Protein AF-X1TMR9-F1 (afdb_monomer)

Secondary structure (DSSP, 8-state):
-GGG-EEEEPTT--EEEEE-SSSSSEEEEEEEESSGGG-EEEEEEPPHHHHHHHHTPPPTTSPPEEHHHHHHHHT--GGGHHHHHHHHHHHHHTTSEEEE-

Solvent-accessible surface area (backbone atoms only — not comparable to full-atom values): 5582 Å² total; per-residue (Å²): 108,85,51,64,33,25,32,24,38,33,73,89,37,57,62,46,77,37,72,42,96,87,53,94,26,27,43,29,39,35,37,63,42,78,60,83,93,68,52,40,81,45,77,44,79,42,52,70,65,47,7,32,38,57,64,60,54,31,52,61,87,50,70,66,42,29,49,49,58,38,27,62,76,55,71,44,59,73,90,4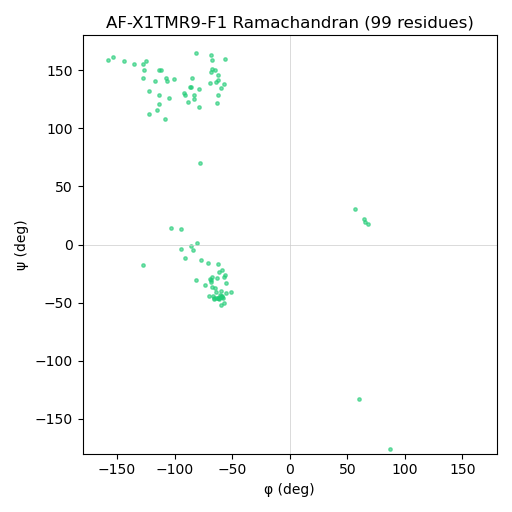9,46,66,65,45,52,51,52,50,52,52,33,41,74,65,47,36,31,45,79,42,128

Organism: NCBI:txid412755

Sequence (101 aa):
GKLSKKIRENKDSGARFTTARYDPYFSNVVIWIGGGRDRKERKINLTIPQGKFLFQLPFPTAEFLTIAEIMQKTGVDKIHSPEILDIVGLLEEYGVIKVKC

Foldseek 3Di:
DLQQKWKAFAPPLQKDFDADPPDQFTQWIWGWD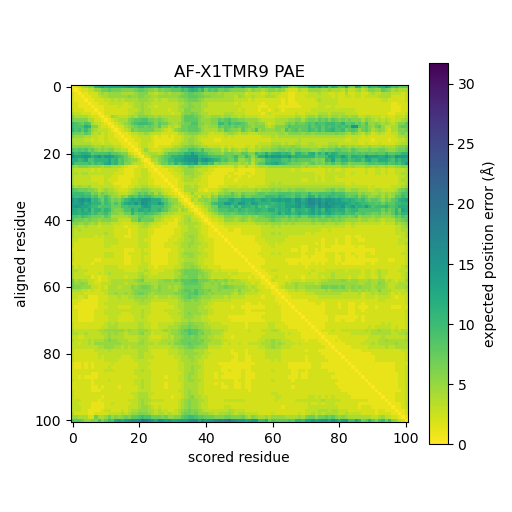DDDPPIDIDIDGDDRLLRLLVSQGHYNPDGTDGNNVSCVVSVNDCVCVVVNSVVVVVCVVSRRMDIDD

Radius of gyration: 13.26 Å; Cα contacts (8 Å, |Δi|>4): 168; chains: 1; bounding box: 35×41×23 Å

Nearest PDB structures (foldseek):
  6k0r-assembly1_D  TM=7.817E-01  e=3.536E+00  Homo sapiens
  1t6a-assembly1_A  TM=5.003E-01  e=1.398E+00  Geobacillus stearothermophilus
  2yu3-assembly1_A  TM=4.886E-01  e=1.488E+00  Homo sapiens
  2it1-assembly1_B  TM=3.415E-01  e=1.791E+00  Pyrococcus horikoshii

Structure (mmCIF, N/CA/C/O backbone):
data_AF-X1TMR9-F1
#
_entry.id   AF-X1TMR9-F1
#
loop_
_atom_site.group_PDB
_atom_site.id
_atom_site.type_symbol
_atom_site.label_atom_id
_atom_site.label_alt_id
_atom_site.label_comp_id
_atom_site.label_asym_id
_atom_site.label_entity_id
_atom_site.label_seq_id
_atom_site.pdbx_PDB_ins_code
_atom_site.Cartn_x
_atom_site.Cartn_y
_atom_site.Cartn_z
_atom_site.occupancy
_atom_site.B_iso_or_equiv
_atom_site.auth_seq_id
_atom_site.auth_comp_id
_atom_site.auth_asym_id
_atom_site.auth_atom_id
_atom_site.pdbx_PDB_model_num
ATOM 1 N N . GLY A 1 1 ? -15.596 10.476 -2.608 1.00 79.94 1 GLY A N 1
ATOM 2 C CA . GLY A 1 1 ? -14.563 10.534 -3.675 1.00 79.94 1 GLY A CA 1
ATOM 3 C C . GLY A 1 1 ? -13.575 9.394 -3.484 1.00 79.94 1 GLY A C 1
ATOM 4 O O . GLY A 1 1 ? -13.590 8.805 -2.418 1.00 79.94 1 GLY A O 1
ATOM 5 N N . LYS A 1 2 ? -12.700 9.051 -4.443 1.00 89.19 2 LYS A N 1
ATOM 6 C CA . LYS A 1 2 ? -11.786 7.891 -4.271 1.00 89.19 2 LYS A CA 1
ATOM 7 C C . LYS A 1 2 ? -10.919 7.974 -2.997 1.00 89.19 2 LYS A C 1
ATOM 9 O O . LYS A 1 2 ? -10.687 6.954 -2.366 1.00 89.19 2 LYS A O 1
ATOM 14 N N . LEU A 1 3 ? -10.536 9.183 -2.573 1.00 93.75 3 LEU A N 1
ATOM 15 C CA . LEU A 1 3 ? -9.742 9.424 -1.359 1.00 93.75 3 LEU A CA 1
ATOM 16 C C . LEU A 1 3 ? -10.490 9.194 -0.031 1.00 93.75 3 LEU A C 1
ATOM 18 O O . LEU A 1 3 ? -9.846 9.079 1.007 1.00 93.75 3 LEU A O 1
ATOM 22 N N . SER A 1 4 ? -11.828 9.123 -0.042 1.00 94.75 4 SER A N 1
ATOM 23 C CA . SER A 1 4 ? -12.618 8.825 1.163 1.00 94.75 4 SER A CA 1
ATOM 24 C C . SER A 1 4 ? -12.748 7.325 1.435 1.00 94.75 4 SER A C 1
ATOM 26 O O . SER A 1 4 ? -13.309 6.947 2.457 1.00 94.75 4 SER A O 1
ATOM 28 N N . LYS A 1 5 ? -12.237 6.470 0.536 1.00 95.25 5 LYS A N 1
ATOM 29 C CA . LYS A 1 5 ? -12.160 5.024 0.755 1.00 95.25 5 LYS A CA 1
ATOM 30 C C . LYS A 1 5 ? -11.307 4.737 1.985 1.00 95.25 5 LYS A C 1
ATOM 32 O O . LYS A 1 5 ? -10.221 5.303 2.123 1.00 95.25 5 LYS A O 1
ATOM 37 N N . LYS A 1 6 ? -11.789 3.842 2.842 1.00 96.50 6 LYS A N 1
ATOM 38 C CA . LYS A 1 6 ? -11.089 3.394 4.044 1.00 96.50 6 LYS A CA 1
ATOM 39 C C . LYS A 1 6 ? -10.270 2.153 3.729 1.00 96.50 6 LYS A C 1
ATOM 41 O O . LYS A 1 6 ? -10.806 1.203 3.165 1.00 96.50 6 LYS A O 1
ATOM 46 N N . ILE A 1 7 ? -8.996 2.143 4.101 1.00 96.69 7 ILE A N 1
ATOM 47 C CA . ILE A 1 7 ? -8.066 1.052 3.813 1.00 96.69 7 ILE A CA 1
ATOM 48 C C . ILE A 1 7 ? -7.361 0.556 5.076 1.00 96.69 7 ILE A C 1
ATOM 50 O O . ILE A 1 7 ? -7.223 1.287 6.057 1.00 96.69 7 ILE A O 1
ATOM 54 N N . ARG A 1 8 ? -6.921 -0.702 5.041 1.00 95.50 8 ARG A N 1
ATOM 55 C CA . ARG A 1 8 ? -5.974 -1.285 6.002 1.00 95.50 8 ARG A CA 1
ATOM 56 C C . ARG A 1 8 ? -5.199 -2.423 5.359 1.00 95.50 8 ARG A C 1
ATOM 58 O O . ARG A 1 8 ? -5.673 -3.011 4.385 1.00 95.50 8 ARG A O 1
ATOM 65 N N . GLU A 1 9 ? -4.073 -2.790 5.948 1.00 94.38 9 GLU A N 1
ATOM 66 C CA . GLU A 1 9 ? -3.341 -3.988 5.555 1.00 94.38 9 GLU A CA 1
ATOM 67 C C . GLU A 1 9 ? -4.174 -5.260 5.787 1.00 94.38 9 GLU A C 1
ATOM 69 O O . GLU A 1 9 ? -4.920 -5.391 6.764 1.00 94.38 9 GLU A O 1
ATOM 74 N N . ASN A 1 10 ? -4.076 -6.213 4.866 1.00 93.19 10 ASN A N 1
ATOM 75 C CA . ASN A 1 10 ? -4.677 -7.521 5.031 1.00 93.19 10 ASN A CA 1
ATOM 76 C C . ASN A 1 10 ? -3.723 -8.456 5.783 1.00 93.19 10 ASN A C 1
ATOM 78 O O . ASN A 1 10 ? -2.536 -8.540 5.472 1.00 93.19 10 ASN A O 1
ATOM 82 N N . LYS A 1 11 ? -4.260 -9.196 6.757 1.00 87.31 11 LYS A N 1
ATOM 83 C CA . LYS A 1 11 ? -3.484 -10.191 7.498 1.00 87.31 11 LYS A CA 1
ATOM 84 C C . LYS A 1 11 ? -3.031 -11.297 6.544 1.00 87.31 11 LYS A C 1
ATOM 86 O O . LYS A 1 11 ? -3.817 -11.726 5.702 1.00 87.31 11 LYS A O 1
ATOM 91 N N . ASP A 1 12 ? -1.793 -11.755 6.713 1.00 83.06 12 ASP A N 1
ATOM 92 C CA . ASP A 1 12 ? -1.225 -12.893 5.984 1.00 83.06 12 ASP A CA 1
ATOM 93 C C . ASP A 1 12 ? -1.266 -12.719 4.452 1.00 83.06 12 ASP A C 1
ATOM 95 O O . ASP A 1 12 ? -1.342 -13.689 3.703 1.00 83.06 12 ASP A O 1
ATOM 99 N N . SER A 1 13 ? -1.179 -11.470 3.974 1.00 83.50 13 SER A N 1
ATOM 100 C CA . SER A 1 13 ? -1.224 -11.131 2.543 1.00 83.50 13 SER A CA 1
ATOM 101 C C . SER A 1 13 ? -0.085 -11.728 1.716 1.00 83.50 13 SER A C 1
ATOM 103 O O . SER A 1 13 ? -0.142 -11.745 0.489 1.00 83.50 13 SER A O 1
ATOM 105 N N . GLY A 1 14 ? 0.988 -12.175 2.371 1.00 82.44 14 GLY A N 1
ATOM 106 C CA . GLY A 1 14 ? 2.204 -12.582 1.682 1.00 82.44 14 GLY A CA 1
ATOM 107 C C . GLY A 1 14 ? 2.898 -11.418 0.972 1.00 82.44 14 GLY A C 1
ATOM 108 O O . GLY A 1 14 ? 3.702 -11.666 0.081 1.00 82.44 14 GLY A O 1
ATOM 109 N N . ALA A 1 15 ? 2.615 -10.164 1.333 1.00 91.56 15 ALA A N 1
ATOM 110 C CA . ALA A 1 15 ? 3.430 -9.031 0.917 1.00 91.56 15 ALA A CA 1
ATOM 111 C C . ALA A 1 15 ? 4.623 -8.848 1.864 1.00 91.56 15 ALA A C 1
ATOM 113 O O . ALA A 1 15 ? 4.516 -9.037 3.075 1.00 91.56 15 ALA A O 1
ATOM 114 N N . ARG A 1 16 ? 5.769 -8.451 1.312 1.00 93.62 16 ARG A N 1
ATOM 115 C CA . ARG A 1 16 ? 6.961 -8.061 2.067 1.00 93.62 16 ARG A CA 1
ATOM 116 C C . ARG A 1 16 ? 7.352 -6.640 1.695 1.00 93.62 16 ARG A 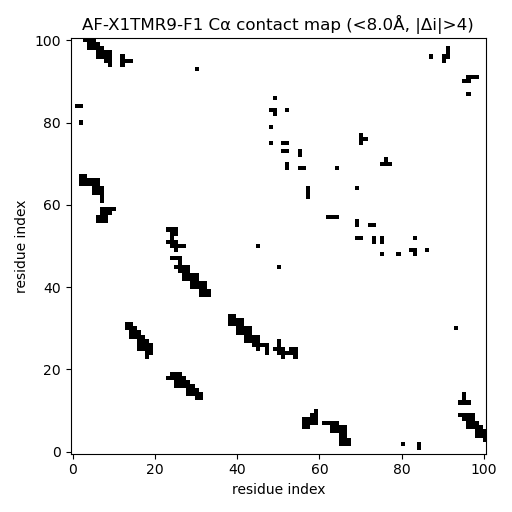C 1
ATOM 118 O O . ARG A 1 16 ? 7.820 -6.393 0.584 1.00 93.62 16 ARG A O 1
ATOM 125 N N . PHE A 1 17 ? 7.206 -5.725 2.642 1.00 93.44 17 PHE A N 1
ATOM 126 C CA . PHE A 1 17 ? 7.665 -4.349 2.504 1.00 93.44 17 PHE A CA 1
ATOM 127 C C . PHE A 1 17 ? 9.137 -4.236 2.907 1.00 93.44 17 PHE A C 1
ATOM 129 O O . PHE A 1 17 ? 9.563 -4.803 3.914 1.00 93.44 17 PHE A O 1
ATOM 136 N N . THR A 1 18 ? 9.925 -3.510 2.114 1.00 94.75 18 THR A N 1
ATOM 137 C CA . THR A 1 18 ? 11.346 -3.264 2.394 1.00 94.75 18 THR A CA 1
ATOM 138 C C . THR A 1 18 ? 11.563 -1.786 2.678 1.00 94.75 18 THR A C 1
ATOM 140 O O . THR A 1 18 ? 11.303 -0.943 1.817 1.00 94.75 18 THR A O 1
ATOM 143 N N . THR A 1 19 ? 12.073 -1.462 3.863 1.00 92.19 19 THR A N 1
ATOM 144 C CA . THR A 1 19 ? 12.424 -0.091 4.255 1.00 92.19 19 THR A CA 1
ATOM 145 C C . THR A 1 19 ? 13.626 0.435 3.470 1.00 92.19 19 THR A C 1
ATOM 147 O O . THR A 1 19 ? 14.504 -0.322 3.048 1.00 92.19 19 THR A O 1
ATOM 150 N N . ALA A 1 20 ? 13.653 1.743 3.219 1.00 89.44 20 ALA A N 1
ATOM 151 C CA . ALA A 1 20 ? 14.838 2.419 2.708 1.00 89.44 20 ALA A CA 1
ATOM 152 C C . ALA A 1 20 ? 15.958 2.431 3.767 1.00 89.44 20 ALA A C 1
ATOM 154 O O . ALA A 1 20 ? 15.707 2.266 4.959 1.00 89.44 20 ALA A O 1
ATOM 155 N N . ARG A 1 21 ? 17.214 2.608 3.332 1.00 81.88 21 ARG A N 1
ATOM 156 C CA . ARG A 1 21 ? 18.388 2.511 4.222 1.00 81.88 21 ARG A CA 1
ATOM 157 C C . ARG A 1 21 ? 18.487 3.632 5.261 1.00 81.88 21 ARG A C 1
ATOM 159 O O . ARG A 1 21 ? 19.055 3.390 6.319 1.00 81.88 21 ARG A O 1
ATOM 166 N N . TYR A 1 22 ? 17.990 4.828 4.948 1.00 76.88 22 TYR A N 1
ATOM 167 C CA . TYR A 1 22 ? 18.254 6.035 5.745 1.00 76.88 22 TYR A CA 1
ATOM 168 C C . TYR A 1 22 ? 16.997 6.800 6.172 1.00 76.88 22 TYR A C 1
ATOM 170 O O . TYR A 1 22 ? 17.063 7.563 7.128 1.00 76.88 22 TYR A O 1
ATOM 178 N N . ASP A 1 23 ? 15.855 6.562 5.526 1.00 78.19 23 ASP A N 1
ATOM 179 C CA . ASP A 1 23 ? 14.615 7.303 5.764 1.00 78.19 23 ASP A CA 1
ATOM 180 C C . ASP A 1 23 ? 13.443 6.352 6.063 1.00 78.19 23 ASP A C 1
ATOM 182 O O . ASP A 1 23 ? 13.402 5.239 5.523 1.00 78.19 23 ASP A O 1
ATOM 186 N N . PRO A 1 24 ? 12.447 6.780 6.865 1.00 85.38 24 PRO A N 1
ATOM 187 C CA . PRO A 1 24 ? 11.291 5.967 7.235 1.00 85.38 24 PRO A CA 1
ATOM 188 C C . PRO A 1 24 ? 10.253 5.915 6.100 1.00 85.38 24 PRO A C 1
ATOM 190 O O . PRO A 1 24 ? 9.174 6.499 6.180 1.00 85.38 24 PRO A O 1
ATOM 193 N N . TYR A 1 25 ? 10.595 5.229 5.009 1.00 93.25 25 TYR A N 1
ATOM 194 C CA . TYR A 1 25 ? 9.666 4.888 3.933 1.00 93.25 25 TYR A CA 1
ATOM 195 C C . TYR A 1 25 ? 9.976 3.510 3.343 1.00 93.25 25 TYR A C 1
ATOM 197 O O . TYR A 1 25 ? 11.098 3.003 3.444 1.00 93.25 25 TYR A O 1
ATOM 205 N N . PHE A 1 26 ? 8.986 2.889 2.700 1.00 95.44 26 PHE A N 1
ATOM 206 C CA . PHE A 1 26 ? 9.206 1.650 1.955 1.00 95.44 26 PHE A CA 1
ATOM 207 C C . PHE A 1 26 ? 9.744 1.925 0.550 1.00 95.44 26 PHE A C 1
ATOM 209 O O . PHE A 1 26 ? 9.130 2.644 -0.228 1.00 95.44 26 PHE A O 1
ATOM 216 N N . SER A 1 27 ? 10.880 1.322 0.207 1.00 95.81 27 SER A N 1
ATOM 217 C CA . SER A 1 27 ? 11.501 1.446 -1.122 1.00 95.81 27 SER A CA 1
ATOM 218 C C . SER A 1 27 ? 10.873 0.514 -2.158 1.00 95.81 27 SER A C 1
ATOM 220 O O . SER A 1 27 ? 10.870 0.797 -3.353 1.00 95.81 27 SER A O 1
ATOM 222 N N . ASN A 1 28 ? 10.371 -0.636 -1.712 1.00 96.19 28 ASN A N 1
ATOM 223 C CA . ASN A 1 28 ? 9.710 -1.611 -2.563 1.00 96.19 28 ASN A CA 1
ATOM 224 C C . ASN A 1 28 ? 8.793 -2.517 -1.740 1.00 96.19 28 ASN A C 1
ATOM 226 O O . ASN A 1 28 ? 8.986 -2.692 -0.532 1.00 96.19 28 ASN A O 1
ATOM 230 N N . VAL A 1 29 ? 7.833 -3.123 -2.428 1.00 95.88 29 VAL A N 1
ATOM 231 C CA . VAL A 1 29 ? 7.008 -4.216 -1.919 1.00 95.88 29 VAL A CA 1
ATOM 232 C C . VAL A 1 29 ? 7.171 -5.423 -2.838 1.00 95.88 29 VAL A C 1
ATOM 234 O O . VAL A 1 29 ? 7.119 -5.303 -4.062 1.00 95.88 29 VAL A O 1
ATOM 237 N N . VAL A 1 30 ? 7.407 -6.589 -2.247 1.00 95.75 30 VAL A N 1
ATOM 238 C CA . VAL A 1 30 ? 7.422 -7.873 -2.950 1.00 95.75 30 VAL A CA 1
ATOM 239 C C . VAL A 1 30 ? 6.135 -8.604 -2.618 1.00 95.75 30 VAL A C 1
ATOM 241 O O . VAL A 1 30 ? 5.815 -8.794 -1.449 1.00 95.75 30 VAL A O 1
ATOM 244 N N . ILE A 1 31 ? 5.402 -9.012 -3.646 1.00 92.62 31 ILE A N 1
ATOM 245 C CA . ILE A 1 31 ? 4.173 -9.790 -3.526 1.00 92.62 31 ILE A CA 1
ATOM 246 C C . ILE A 1 31 ? 4.445 -11.155 -4.131 1.00 92.62 31 ILE A C 1
ATOM 248 O O . ILE A 1 31 ? 4.924 -11.263 -5.261 1.00 92.62 31 ILE A O 1
ATOM 252 N N . TRP A 1 32 ? 4.137 -12.205 -3.386 1.00 88.31 32 TRP A N 1
ATOM 253 C CA . TRP A 1 32 ? 4.257 -13.554 -3.904 1.00 88.31 32 TRP A CA 1
ATOM 254 C C . TRP A 1 32 ? 2.972 -13.987 -4.609 1.00 88.31 32 TRP A C 1
ATOM 256 O O . TRP A 1 32 ? 1.911 -14.039 -3.989 1.00 88.31 32 TRP A O 1
ATOM 266 N N . ILE A 1 33 ? 3.086 -14.367 -5.878 1.00 84.50 33 ILE A N 1
ATOM 267 C CA . ILE A 1 33 ? 1.971 -14.826 -6.714 1.00 84.50 33 ILE A CA 1
ATOM 268 C C . ILE A 1 33 ? 2.137 -16.307 -7.076 1.00 84.50 33 ILE A C 1
ATOM 270 O O . ILE A 1 33 ? 3.257 -16.799 -7.195 1.00 84.50 33 ILE A O 1
ATOM 274 N N . GLY A 1 34 ? 1.026 -17.022 -7.265 1.00 82.19 34 GLY A N 1
ATOM 275 C CA . GLY A 1 34 ? 1.024 -18.465 -7.543 1.00 82.19 34 GLY A CA 1
ATOM 276 C C . GLY A 1 34 ? 1.033 -19.339 -6.281 1.00 82.19 34 GLY A C 1
ATOM 277 O O . GLY A 1 34 ? 0.950 -18.838 -5.159 1.00 82.19 34 GLY A O 1
ATOM 278 N N . GLY A 1 35 ? 1.110 -20.660 -6.463 1.00 79.44 35 GLY A N 1
ATOM 279 C CA . GLY A 1 35 ? 1.030 -21.647 -5.381 1.00 79.44 35 GLY A CA 1
ATOM 280 C C . GLY A 1 35 ? 2.090 -22.741 -5.496 1.00 79.44 35 GLY A C 1
ATOM 281 O O . GLY A 1 35 ? 2.590 -23.033 -6.580 1.00 79.44 35 GLY A O 1
ATOM 282 N N . GLY A 1 36 ? 2.438 -23.358 -4.364 1.00 79.25 36 GLY A N 1
ATOM 283 C CA . GLY A 1 36 ? 3.399 -24.461 -4.325 1.00 79.25 36 GLY A CA 1
ATOM 284 C C . GLY A 1 36 ? 4.787 -24.065 -4.841 1.00 79.25 36 GLY A C 1
ATOM 285 O O . GLY A 1 36 ? 5.336 -23.038 -4.446 1.00 79.25 36 GLY A O 1
ATOM 286 N N . ARG A 1 37 ? 5.364 -24.902 -5.708 1.00 80.06 37 ARG A N 1
ATOM 287 C CA . ARG A 1 37 ? 6.717 -24.716 -6.264 1.00 80.06 37 ARG A CA 1
ATOM 288 C C . ARG A 1 37 ? 6.788 -23.661 -7.373 1.00 80.06 37 ARG A C 1
ATOM 290 O O . ARG A 1 37 ? 7.882 -23.207 -7.681 1.00 80.06 37 ARG A O 1
ATOM 297 N N . ASP A 1 38 ? 5.646 -23.230 -7.905 1.00 83.00 38 ASP A N 1
ATOM 298 C CA . ASP A 1 38 ? 5.560 -22.235 -8.982 1.00 83.00 38 ASP A CA 1
ATOM 299 C C . ASP A 1 38 ? 5.355 -20.807 -8.460 1.00 83.00 38 ASP A C 1
ATOM 301 O O . ASP A 1 38 ? 5.002 -19.898 -9.218 1.00 83.00 38 ASP A O 1
ATOM 305 N N . ARG A 1 39 ? 5.545 -20.589 -7.152 1.00 84.38 39 ARG A N 1
ATOM 306 C CA . ARG A 1 39 ? 5.402 -19.265 -6.549 1.00 84.38 39 ARG A CA 1
ATOM 307 C C . ARG A 1 39 ? 6.453 -18.322 -7.137 1.00 84.38 39 ARG A C 1
ATOM 309 O O . ARG A 1 39 ? 7.650 -18.577 -7.035 1.00 84.38 39 ARG A O 1
ATOM 316 N N . LYS A 1 40 ? 6.005 -17.219 -7.733 1.00 87.75 40 LYS A N 1
ATOM 317 C CA . LYS A 1 40 ? 6.869 -16.178 -8.302 1.00 87.75 40 LYS A CA 1
ATOM 318 C C . LYS A 1 40 ? 6.833 -14.933 -7.433 1.00 87.75 40 LYS A C 1
ATOM 320 O O . LYS A 1 40 ? 5.788 -14.563 -6.898 1.00 87.75 40 LYS A O 1
ATOM 325 N N . GLU A 1 41 ? 7.975 -14.270 -7.321 1.00 90.88 41 GLU A N 1
ATOM 326 C CA . GLU A 1 41 ? 8.059 -12.947 -6.713 1.00 90.88 41 GLU A CA 1
ATOM 327 C C . GLU A 1 41 ? 7.698 -11.877 -7.742 1.00 90.88 41 GLU A C 1
ATOM 329 O O . GLU A 1 41 ? 8.277 -11.812 -8.829 1.00 90.88 41 GLU A O 1
ATOM 334 N N . ARG A 1 42 ? 6.768 -10.993 -7.381 1.00 92.12 42 ARG A N 1
ATOM 335 C CA . ARG A 1 42 ? 6.517 -9.744 -8.093 1.00 92.12 42 ARG A CA 1
ATOM 336 C C . ARG A 1 42 ? 7.012 -8.592 -7.235 1.00 92.12 42 ARG A C 1
ATOM 338 O O . ARG A 1 42 ? 6.403 -8.258 -6.222 1.00 92.12 42 ARG A O 1
ATOM 345 N N . LYS A 1 43 ? 8.115 -7.974 -7.650 1.00 95.25 43 LYS A N 1
ATOM 346 C CA . LYS A 1 43 ? 8.667 -6.787 -6.994 1.00 95.25 43 LYS A CA 1
ATOM 347 C C . LYS A 1 43 ? 8.099 -5.516 -7.617 1.00 95.25 43 LYS A C 1
ATOM 349 O O . LYS A 1 43 ? 8.172 -5.334 -8.829 1.00 95.25 43 LYS A O 1
ATOM 354 N N . ILE A 1 44 ? 7.579 -4.629 -6.778 1.00 95.62 44 ILE A N 1
ATOM 355 C CA . ILE A 1 44 ? 7.104 -3.295 -7.147 1.00 95.62 44 ILE A CA 1
ATOM 356 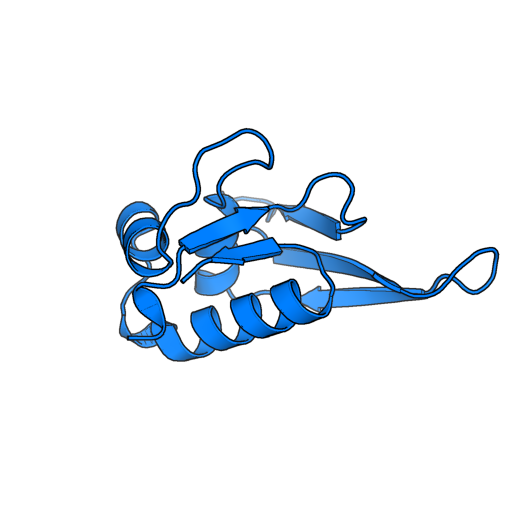C C . ILE A 1 44 ? 8.011 -2.285 -6.445 1.00 95.62 44 ILE A C 1
ATOM 358 O O . ILE A 1 44 ? 8.061 -2.243 -5.215 1.00 95.62 44 ILE A O 1
ATOM 362 N N . ASN A 1 45 ? 8.752 -1.496 -7.221 1.00 96.81 45 ASN A N 1
ATOM 363 C CA . ASN A 1 45 ? 9.531 -0.384 -6.679 1.00 96.81 45 ASN A CA 1
ATOM 364 C C . ASN A 1 45 ? 8.590 0.793 -6.418 1.00 96.81 45 ASN A C 1
ATOM 366 O O . ASN A 1 45 ? 7.760 1.113 -7.267 1.00 96.81 45 ASN A O 1
ATOM 370 N N . LEU A 1 46 ? 8.720 1.406 -5.247 1.00 97.00 46 LEU A N 1
ATOM 371 C CA . LEU A 1 46 ? 7.848 2.483 -4.799 1.00 97.00 46 LEU A CA 1
ATOM 372 C C . LEU A 1 46 ? 8.546 3.825 -5.001 1.00 97.00 46 LEU A C 1
ATOM 374 O O . LEU A 1 46 ? 9.751 3.954 -4.769 1.00 97.00 46 LEU A O 1
ATOM 378 N N . THR A 1 47 ? 7.782 4.838 -5.392 1.00 96.62 47 THR A N 1
ATOM 379 C CA . THR A 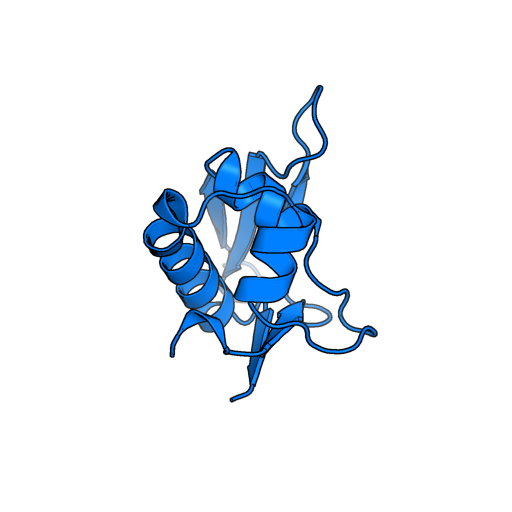1 47 ? 8.240 6.225 -5.280 1.00 96.62 47 THR A CA 1
ATOM 380 C C . THR A 1 47 ? 8.324 6.622 -3.803 1.00 96.62 47 THR A C 1
ATOM 382 O O . THR A 1 47 ? 7.743 5.972 -2.930 1.00 96.62 47 THR A O 1
ATOM 385 N N . ILE A 1 48 ? 9.033 7.709 -3.487 1.00 95.44 48 ILE A N 1
ATOM 386 C CA . ILE A 1 48 ? 9.121 8.199 -2.101 1.00 95.44 48 ILE A CA 1
ATOM 387 C C . ILE A 1 48 ? 7.723 8.516 -1.520 1.00 95.44 48 ILE A C 1
ATOM 389 O O . ILE A 1 48 ? 7.451 8.066 -0.404 1.00 95.44 48 ILE A O 1
ATOM 393 N N . PRO A 1 49 ? 6.813 9.222 -2.229 1.00 96.56 49 PRO A N 1
ATOM 394 C CA . PRO A 1 49 ? 5.450 9.457 -1.744 1.00 96.56 49 PRO A CA 1
ATOM 395 C C . PRO A 1 49 ? 4.674 8.165 -1.471 1.00 96.56 49 PRO A C 1
ATOM 397 O O . PRO A 1 49 ? 4.076 8.031 -0.402 1.00 96.56 49 PRO A O 1
ATOM 400 N N . GLN A 1 50 ? 4.738 7.185 -2.379 1.00 97.25 50 GLN A N 1
ATOM 401 C CA . GLN A 1 50 ? 4.112 5.874 -2.179 1.00 97.25 50 GLN A CA 1
ATOM 402 C C . GLN A 1 50 ? 4.701 5.154 -0.964 1.00 97.25 50 GLN A C 1
ATOM 404 O O . GLN A 1 50 ? 3.965 4.646 -0.122 1.00 97.25 50 GLN A O 1
ATOM 409 N N . GLY A 1 51 ? 6.026 5.146 -0.837 1.00 96.62 51 GLY A N 1
ATOM 410 C CA . GLY A 1 51 ? 6.730 4.530 0.277 1.00 96.62 51 GLY A CA 1
ATOM 411 C C . GLY A 1 51 ? 6.346 5.127 1.626 1.00 96.62 51 GLY A C 1
ATOM 412 O O . GLY A 1 51 ? 6.118 4.375 2.570 1.00 96.62 51 GLY A O 1
ATOM 413 N N . LYS A 1 52 ? 6.259 6.462 1.718 1.00 96.31 52 LYS A N 1
ATOM 414 C CA . LYS A 1 52 ? 5.851 7.178 2.938 1.00 96.31 52 LYS A CA 1
ATOM 415 C C . LYS A 1 52 ? 4.399 6.888 3.290 1.00 96.31 52 LYS A C 1
ATOM 417 O O . LYS A 1 52 ? 4.099 6.579 4.438 1.00 96.31 52 LYS A O 1
ATOM 422 N N . PHE A 1 53 ? 3.516 6.943 2.295 1.00 96.75 53 PHE A N 1
ATOM 423 C CA . PHE A 1 53 ? 2.105 6.614 2.459 1.00 96.75 53 PHE A CA 1
ATOM 424 C C . PHE A 1 53 ? 1.920 5.189 3.001 1.00 96.75 53 PHE A C 1
ATOM 426 O O . PHE A 1 53 ? 1.233 4.989 4.002 1.00 96.75 53 PHE A O 1
ATOM 433 N N . LEU A 1 54 ? 2.575 4.204 2.376 1.00 95.81 54 LEU A N 1
ATOM 434 C CA . LEU A 1 54 ? 2.457 2.796 2.757 1.00 95.81 54 LEU A CA 1
ATOM 435 C C . LEU A 1 54 ? 3.094 2.494 4.117 1.00 95.81 54 LEU A C 1
ATOM 437 O O . LEU A 1 54 ? 2.604 1.622 4.828 1.00 95.81 54 LEU A O 1
ATOM 441 N N . PHE A 1 55 ? 4.136 3.232 4.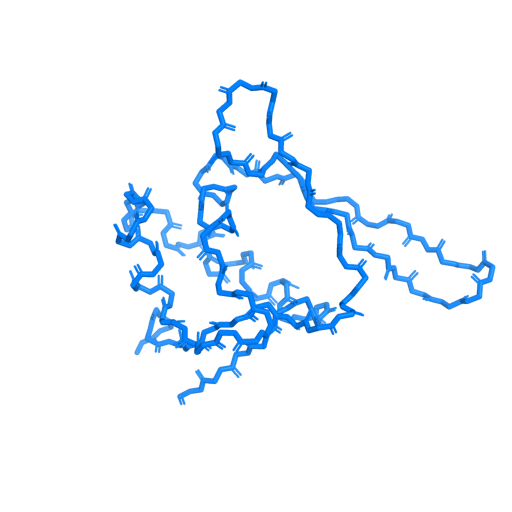508 1.00 94.19 55 PHE A N 1
ATOM 442 C CA . PHE A 1 55 ? 4.760 3.108 5.830 1.00 94.19 55 PHE A CA 1
ATOM 443 C C . PHE A 1 55 ? 3.792 3.424 6.980 1.00 94.19 55 PHE A C 1
ATOM 445 O O . PHE A 1 55 ? 3.965 2.925 8.088 1.00 94.19 55 PHE A O 1
ATOM 452 N N . GLN A 1 56 ? 2.745 4.207 6.709 1.00 93.75 56 GLN A N 1
ATOM 453 C CA . GLN A 1 56 ? 1.717 4.589 7.677 1.00 93.75 56 GLN A CA 1
ATOM 454 C C . GLN A 1 56 ? 0.402 3.810 7.500 1.00 93.75 56 GLN A C 1
ATOM 456 O O . GLN A 1 56 ? -0.629 4.201 8.059 1.00 93.75 56 GLN A O 1
ATOM 461 N N . LEU A 1 57 ? 0.405 2.718 6.726 1.00 93.00 57 LEU A N 1
ATOM 462 C CA . LEU A 1 57 ? -0.775 1.871 6.579 1.00 93.00 57 LEU A CA 1
ATOM 463 C C . LEU A 1 57 ? -1.251 1.346 7.943 1.00 93.00 57 LEU A C 1
ATOM 465 O O . LEU A 1 57 ? -0.437 0.907 8.758 1.00 93.00 57 LEU A O 1
ATOM 469 N N . PRO A 1 58 ? -2.572 1.334 8.200 1.00 93.00 58 PRO A N 1
ATOM 470 C CA . PRO A 1 58 ? -3.105 0.681 9.385 1.00 93.00 58 PRO A CA 1
ATOM 471 C C . PRO A 1 58 ? -2.796 -0.815 9.355 1.00 93.00 58 PRO A C 1
ATOM 473 O O . PRO A 1 58 ? -3.121 -1.497 8.377 1.00 93.00 58 PRO A O 1
ATOM 476 N N . PHE A 1 59 ? -2.219 -1.320 10.448 1.00 90.50 59 PHE A N 1
ATOM 477 C CA . PHE A 1 59 ? -1.974 -2.748 10.641 1.00 90.50 59 PHE A CA 1
ATOM 478 C C . PHE A 1 59 ? -3.270 -3.568 10.525 1.00 90.50 59 PHE A C 1
ATOM 480 O O . PHE A 1 59 ? -4.362 -3.038 10.756 1.00 90.50 59 PHE A O 1
ATOM 487 N N . PRO A 1 60 ? -3.190 -4.886 10.266 1.00 90.38 60 PRO A N 1
ATOM 488 C CA . PRO A 1 60 ? -4.377 -5.725 10.086 1.00 90.38 60 PRO A CA 1
ATOM 489 C C . PRO A 1 60 ? -5.373 -5.719 11.257 1.00 90.38 60 PRO A C 1
ATOM 491 O O . PRO A 1 60 ? -6.568 -5.960 11.060 1.00 90.38 60 PRO A O 1
ATOM 494 N N . THR A 1 61 ? -4.890 -5.448 12.471 1.00 89.44 61 THR A N 1
ATOM 495 C CA . THR A 1 61 ? -5.681 -5.362 13.708 1.00 89.44 61 THR A CA 1
ATOM 496 C C . THR A 1 61 ? -6.196 -3.955 14.016 1.00 89.44 61 THR A C 1
ATOM 498 O O . 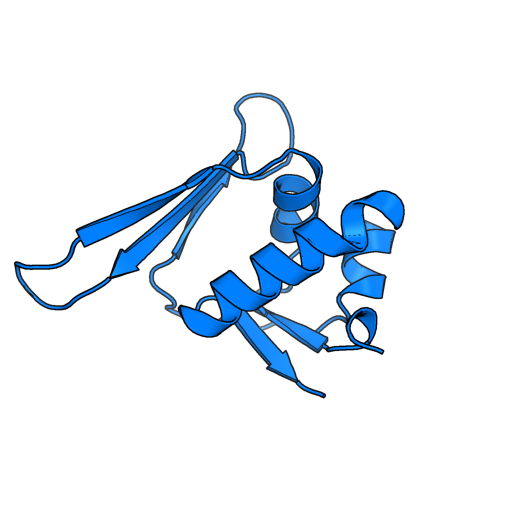THR A 1 61 ? -7.044 -3.811 14.891 1.00 89.44 61 THR A O 1
ATOM 501 N N . ALA A 1 62 ? -5.713 -2.929 13.313 1.00 91.88 62 ALA A N 1
ATOM 502 C CA . ALA A 1 62 ? -6.130 -1.550 13.512 1.00 91.88 62 ALA A CA 1
ATOM 503 C C . ALA A 1 62 ? -7.457 -1.239 12.797 1.00 91.88 62 ALA A C 1
ATOM 505 O O . ALA A 1 62 ? -7.926 -1.977 11.916 1.00 91.88 62 ALA A O 1
ATOM 506 N N . GLU A 1 63 ? -8.062 -0.113 13.176 1.00 92.06 63 GLU A N 1
ATOM 507 C CA . GLU A 1 63 ? -9.187 0.453 12.438 1.00 92.06 63 GLU A CA 1
ATOM 508 C C . GLU A 1 63 ? -8.757 0.902 11.039 1.00 92.06 63 GLU A C 1
ATOM 510 O O . GLU A 1 63 ? -7.614 1.296 10.804 1.00 92.06 63 GLU A O 1
ATOM 515 N N . PHE A 1 64 ? -9.694 0.845 10.092 1.00 95.56 64 PHE A N 1
ATOM 516 C CA . PHE A 1 64 ? -9.432 1.361 8.757 1.00 95.56 64 PHE A CA 1
ATOM 517 C C . PHE A 1 64 ? -9.325 2.888 8.800 1.00 95.56 64 PHE A C 1
ATOM 519 O O . PHE A 1 64 ? -10.173 3.548 9.400 1.00 95.56 64 PHE A O 1
ATOM 526 N N . LEU A 1 65 ? -8.361 3.439 8.067 1.00 96.50 65 LEU A N 1
ATOM 527 C CA . LEU A 1 65 ? -8.227 4.880 7.854 1.00 96.50 65 LEU A CA 1
ATOM 528 C C . LEU A 1 65 ? -8.512 5.224 6.400 1.00 96.50 65 LEU A C 1
ATOM 530 O O . LEU A 1 65 ? -8.267 4.418 5.502 1.00 96.50 65 LEU A O 1
ATOM 534 N N . THR A 1 66 ? -9.029 6.420 6.148 1.00 97.00 66 THR A N 1
ATOM 535 C CA . THR A 1 66 ? -9.199 6.907 4.780 1.00 97.00 66 THR A CA 1
ATOM 536 C C . THR A 1 66 ? -7.847 7.164 4.119 1.00 97.00 66 THR A C 1
ATOM 538 O O . THR A 1 66 ? -6.871 7.529 4.776 1.00 97.00 66 THR A O 1
ATOM 541 N N . ILE A 1 67 ? -7.794 7.027 2.794 1.00 96.56 67 ILE A N 1
ATOM 542 C CA . ILE A 1 67 ? -6.599 7.380 2.011 1.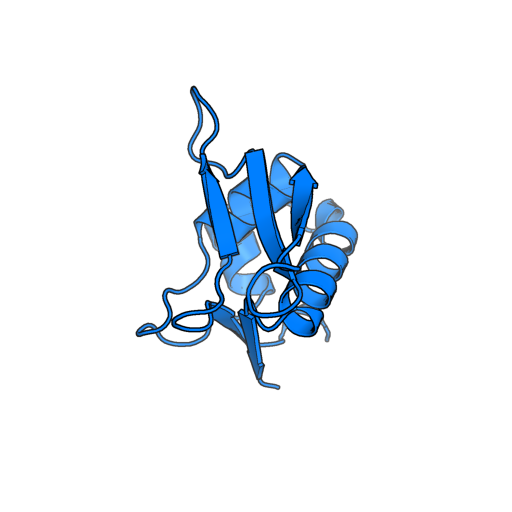00 96.56 67 ILE A CA 1
ATOM 543 C C . ILE A 1 67 ? -6.201 8.838 2.288 1.00 96.56 67 ILE A C 1
ATOM 545 O O . ILE A 1 67 ? -5.027 9.127 2.501 1.00 96.56 67 ILE A O 1
ATOM 549 N N . ALA A 1 68 ? -7.180 9.746 2.359 1.00 96.44 68 ALA A N 1
ATOM 550 C CA . ALA A 1 68 ? -6.944 11.151 2.682 1.00 96.44 68 ALA A CA 1
ATOM 551 C C . ALA A 1 68 ? -6.283 11.354 4.059 1.00 96.44 68 ALA A C 1
ATOM 553 O O . ALA A 1 68 ? -5.328 12.122 4.165 1.00 96.44 68 ALA A O 1
ATOM 554 N N . GLU A 1 69 ? -6.755 10.660 5.101 1.00 96.50 69 GLU A N 1
ATOM 555 C CA . GLU A 1 69 ? -6.171 10.745 6.449 1.00 96.50 69 GLU A CA 1
ATOM 556 C C . GLU A 1 69 ? -4.732 10.225 6.477 1.00 96.50 69 GLU A C 1
ATOM 558 O O . GLU A 1 69 ? -3.871 10.832 7.112 1.00 96.50 69 GLU A O 1
ATOM 563 N N . ILE A 1 70 ? -4.443 9.125 5.775 1.00 96.50 70 ILE A N 1
ATOM 564 C CA . ILE A 1 70 ? -3.084 8.568 5.712 1.00 96.50 70 ILE A CA 1
ATOM 565 C C . ILE A 1 70 ? -2.145 9.537 4.973 1.00 96.50 70 ILE A C 1
ATOM 567 O O . ILE A 1 70 ? -1.046 9.811 5.459 1.00 96.50 70 ILE A O 1
ATOM 571 N N . MET A 1 71 ? -2.578 10.116 3.845 1.00 96.56 71 MET A N 1
ATOM 572 C CA . MET A 1 71 ? -1.798 11.134 3.120 1.00 96.56 71 MET A CA 1
ATOM 573 C C . MET A 1 71 ? -1.501 12.353 4.002 1.00 96.56 71 MET A C 1
ATOM 575 O O . MET A 1 71 ? -0.361 12.810 4.063 1.00 96.56 71 MET A O 1
ATOM 579 N N . GLN A 1 72 ? -2.499 12.836 4.749 1.00 96.00 72 GLN A N 1
ATOM 580 C CA . GLN A 1 72 ? -2.325 13.959 5.670 1.00 96.00 72 GLN A CA 1
ATOM 581 C C . GLN A 1 72 ? -1.320 13.633 6.784 1.00 96.00 72 GLN A C 1
ATOM 583 O O . GLN A 1 72 ? -0.424 14.432 7.048 1.00 96.00 72 GLN A O 1
ATOM 588 N N . LYS A 1 73 ? -1.430 12.452 7.409 1.00 93.88 73 LYS A N 1
ATOM 589 C CA . LYS A 1 73 ? -0.517 12.006 8.478 1.00 93.88 73 LYS A CA 1
ATOM 590 C C . LYS A 1 73 ? 0.929 11.843 8.008 1.00 93.88 73 LYS A C 1
ATOM 592 O O . LYS A 1 73 ? 1.845 11.995 8.807 1.00 93.88 73 LYS A O 1
ATOM 597 N N . THR A 1 74 ? 1.131 11.534 6.731 1.00 92.19 74 THR A N 1
ATOM 598 C CA . THR A 1 74 ? 2.458 11.293 6.136 1.00 92.19 74 THR A CA 1
ATOM 599 C C . THR A 1 74 ? 3.064 12.527 5.473 1.00 92.19 74 THR A C 1
ATOM 601 O O . THR A 1 74 ? 4.201 12.471 5.002 1.00 92.19 74 THR A O 1
ATOM 604 N N . GLY A 1 75 ? 2.325 13.642 5.427 1.00 94.25 75 GLY A N 1
ATOM 605 C CA . GLY A 1 75 ? 2.746 14.853 4.724 1.00 94.25 75 GLY A CA 1
ATOM 606 C C . GLY A 1 75 ? 2.862 14.663 3.208 1.00 94.25 75 GLY A C 1
ATOM 607 O O . GLY A 1 75 ? 3.600 15.399 2.558 1.00 94.25 75 GLY A O 1
ATOM 608 N N . VAL A 1 76 ? 2.178 13.664 2.640 1.00 95.06 76 VAL A N 1
ATOM 609 C CA . VAL A 1 76 ? 2.151 13.440 1.192 1.00 95.06 76 VAL A CA 1
ATOM 610 C C . VAL A 1 76 ? 1.180 14.434 0.564 1.00 95.06 76 VAL A C 1
ATOM 612 O O . VAL A 1 76 ? -0.017 14.426 0.856 1.00 95.06 76 VAL A O 1
ATOM 615 N N . ASP A 1 77 ? 1.706 15.295 -0.306 1.00 95.25 77 ASP A N 1
ATOM 616 C CA . ASP A 1 77 ? 0.920 16.312 -0.999 1.00 95.25 77 ASP A CA 1
ATOM 617 C C . ASP A 1 77 ? -0.149 15.669 -1.905 1.00 95.25 77 ASP A C 1
ATOM 619 O O . ASP A 1 77 ? 0.044 14.607 -2.504 1.00 95.25 77 ASP A O 1
ATOM 623 N N . LYS A 1 78 ? -1.299 16.338 -2.027 1.00 93.31 78 LYS A N 1
ATOM 624 C CA . LYS A 1 78 ? -2.409 15.934 -2.892 1.00 93.31 78 LYS A CA 1
ATOM 625 C C . LYS A 1 78 ? -2.014 15.838 -4.365 1.00 93.31 78 LYS A C 1
ATOM 627 O O . LYS A 1 78 ? -2.688 15.100 -5.084 1.00 93.31 78 LYS A O 1
ATOM 632 N N . ILE A 1 79 ? -0.948 16.501 -4.818 1.00 96.38 79 ILE A N 1
ATOM 633 C CA . ILE A 1 79 ? -0.408 16.319 -6.176 1.00 96.38 79 ILE A CA 1
ATOM 634 C C . ILE A 1 79 ? -0.030 14.854 -6.460 1.00 96.38 79 ILE A C 1
ATOM 636 O O . ILE A 1 79 ? -0.157 14.395 -7.591 1.00 96.38 79 ILE A O 1
ATOM 640 N N . HIS A 1 80 ? 0.326 14.092 -5.420 1.00 97.19 80 HIS A N 1
ATOM 641 C CA . HIS A 1 80 ? 0.648 12.667 -5.500 1.00 97.19 80 HIS A CA 1
ATOM 642 C C . HIS A 1 80 ? -0.587 11.757 -5.409 1.00 97.19 80 HIS A C 1
ATOM 644 O O . HIS A 1 80 ? -0.469 10.539 -5.512 1.00 97.19 80 HIS A O 1
ATOM 650 N N . SER A 1 81 ? -1.800 12.304 -5.251 1.00 96.19 81 SER A N 1
ATOM 651 C CA . SER A 1 81 ? -3.027 11.494 -5.151 1.00 96.19 81 SER A CA 1
ATOM 652 C C . SER A 1 81 ? -3.187 10.462 -6.279 1.00 96.19 81 SER A C 1
ATOM 654 O O . SER A 1 81 ? -3.610 9.352 -5.963 1.00 96.19 81 SER A O 1
ATOM 656 N N . PRO A 1 82 ? -2.872 10.760 -7.561 1.00 97.50 82 PRO A N 1
ATOM 657 C CA . PRO A 1 82 ? -2.988 9.770 -8.631 1.00 97.50 82 PRO A CA 1
ATOM 658 C C . PRO A 1 82 ? -2.120 8.529 -8.385 1.00 97.50 82 PRO A C 1
ATOM 660 O O . PRO A 1 82 ? -2.654 7.426 -8.332 1.00 97.50 82 PRO A O 1
ATOM 663 N N . GLU A 1 83 ? -0.822 8.700 -8.103 1.00 97.38 83 GLU A N 1
ATOM 664 C CA . GLU A 1 83 ? 0.083 7.563 -7.875 1.00 97.38 83 GLU A CA 1
ATOM 665 C C . GLU A 1 83 ? -0.235 6.791 -6.585 1.00 97.38 83 GLU A C 1
ATOM 667 O O . GLU A 1 83 ? 0.029 5.589 -6.507 1.00 97.38 83 GLU A O 1
ATOM 672 N N . ILE A 1 84 ? -0.816 7.464 -5.581 1.00 97.81 84 ILE A N 1
ATOM 673 C CA . ILE A 1 84 ? -1.302 6.825 -4.353 1.00 97.81 84 ILE A CA 1
ATOM 674 C C . ILE A 1 84 ? -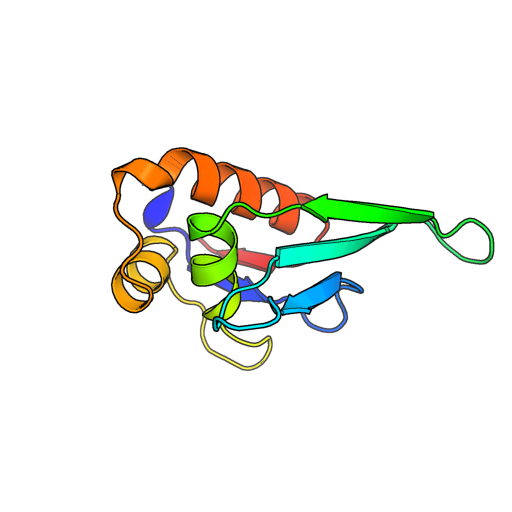2.538 5.970 -4.644 1.00 97.81 84 ILE A C 1
ATOM 676 O O . ILE A 1 84 ? -2.639 4.838 -4.175 1.00 97.81 84 ILE A O 1
ATOM 680 N N . LEU A 1 85 ? -3.486 6.485 -5.425 1.00 97.31 85 LEU A N 1
ATOM 681 C CA . LEU A 1 85 ? -4.677 5.730 -5.809 1.00 97.31 85 LEU A CA 1
ATOM 682 C C . LEU A 1 85 ? -4.323 4.517 -6.675 1.00 97.31 85 LEU A C 1
ATOM 684 O O . LEU A 1 85 ? -4.928 3.461 -6.491 1.00 97.31 85 LEU A O 1
ATOM 688 N N . ASP A 1 86 ? -3.333 4.653 -7.556 1.00 97.19 86 ASP A N 1
ATOM 689 C CA . ASP A 1 86 ? -2.858 3.561 -8.407 1.00 97.19 86 ASP A CA 1
ATOM 690 C C . ASP A 1 86 ? -2.207 2.447 -7.578 1.00 97.19 86 ASP A C 1
ATOM 692 O O . ASP A 1 86 ? -2.565 1.278 -7.737 1.00 97.19 86 ASP A O 1
ATOM 696 N N . ILE A 1 87 ? -1.312 2.783 -6.634 1.00 97.06 87 ILE A N 1
ATOM 697 C CA . ILE A 1 87 ? -0.690 1.759 -5.778 1.00 97.06 87 ILE A CA 1
ATOM 698 C C . ILE A 1 87 ? -1.709 1.113 -4.835 1.00 97.06 87 ILE A C 1
ATOM 700 O O . ILE A 1 87 ? -1.655 -0.094 -4.621 1.00 97.06 87 ILE A O 1
ATOM 704 N N . VAL A 1 88 ? -2.677 1.873 -4.311 1.00 96.62 88 VAL A N 1
ATOM 705 C CA . VAL A 1 88 ? -3.773 1.323 -3.498 1.00 96.62 88 VAL A CA 1
ATOM 706 C C . VAL A 1 88 ? -4.597 0.330 -4.315 1.00 96.62 88 VAL A C 1
ATOM 708 O O . VAL A 1 88 ? -4.842 -0.773 -3.837 1.00 96.62 88 VAL A O 1
ATOM 711 N N . GLY A 1 89 ? -4.979 0.679 -5.547 1.00 96.31 89 GLY A N 1
ATOM 712 C CA . GLY A 1 89 ? -5.725 -0.225 -6.426 1.00 96.31 89 GLY A CA 1
ATOM 713 C C . GLY A 1 89 ? -4.948 -1.503 -6.741 1.00 96.31 89 GLY A C 1
ATOM 714 O O . GLY A 1 89 ? -5.494 -2.597 -6.639 1.00 96.31 89 GLY A O 1
ATOM 715 N N . LEU A 1 90 ? -3.650 -1.377 -7.026 1.00 95.38 90 LEU A N 1
ATOM 716 C CA . LEU A 1 90 ? -2.775 -2.520 -7.278 1.00 95.38 90 LEU A CA 1
ATOM 717 C C . LEU A 1 90 ? -2.675 -3.444 -6.052 1.00 95.38 90 LEU A C 1
ATOM 719 O O . LEU A 1 90 ? -2.784 -4.661 -6.171 1.00 95.38 90 LEU A O 1
ATOM 723 N N . LEU A 1 91 ? -2.476 -2.880 -4.859 1.00 95.25 91 LEU A N 1
ATOM 724 C CA . LEU A 1 91 ? -2.388 -3.655 -3.619 1.00 95.25 91 LEU A CA 1
ATOM 725 C C . LEU A 1 91 ? -3.728 -4.290 -3.226 1.00 95.25 91 LEU A C 1
ATOM 727 O O . LEU A 1 91 ? -3.732 -5.372 -2.640 1.00 95.25 91 LEU A O 1
ATOM 731 N N . GLU A 1 92 ? -4.851 -3.641 -3.536 1.00 95.44 92 GLU A N 1
ATOM 732 C CA . GLU A 1 92 ? -6.194 -4.205 -3.374 1.00 95.44 92 GLU A CA 1
ATOM 733 C C . GLU A 1 92 ? -6.388 -5.418 -4.296 1.00 95.44 92 GLU A C 1
ATOM 735 O O . GLU A 1 92 ? -6.820 -6.471 -3.829 1.00 95.44 92 GLU A O 1
ATOM 740 N N . GLU A 1 93 ? -5.988 -5.313 -5.568 1.00 93.94 93 GLU A N 1
ATOM 741 C CA . GLU A 1 93 ? -6.066 -6.400 -6.555 1.00 93.94 93 GLU A CA 1
ATOM 742 C C . GLU A 1 93 ? -5.265 -7.640 -6.122 1.00 93.94 93 GLU A C 1
ATOM 744 O O . GLU A 1 93 ? -5.738 -8.769 -6.248 1.00 93.94 93 GLU A O 1
ATOM 749 N N . TYR A 1 94 ? -4.080 -7.440 -5.535 1.00 92.69 94 TYR A N 1
ATOM 750 C CA . TYR A 1 94 ? -3.269 -8.531 -4.981 1.00 92.69 94 TYR A CA 1
ATOM 751 C C . TYR A 1 94 ? -3.704 -8.999 -3.584 1.00 92.69 94 TYR A C 1
ATOM 753 O O . TYR A 1 94 ? -3.055 -9.868 -3.003 1.00 92.69 94 TYR A O 1
ATOM 761 N N . GLY A 1 95 ? -4.767 -8.429 -3.009 1.00 92.94 95 GLY A N 1
ATOM 762 C CA . GLY A 1 95 ? -5.254 -8.791 -1.676 1.00 92.94 95 GLY A CA 1
ATOM 763 C C . GLY A 1 95 ? -4.314 -8.396 -0.531 1.00 92.94 95 GLY A C 1
ATOM 764 O O . GLY A 1 95 ? -4.445 -8.921 0.580 1.00 92.94 95 GLY A O 1
ATOM 765 N N . VAL A 1 96 ? -3.378 -7.474 -0.782 1.00 94.62 96 VAL A N 1
ATOM 766 C CA . VAL A 1 96 ? -2.428 -6.948 0.209 1.00 94.62 96 VAL A CA 1
ATOM 767 C C . VAL A 1 96 ? -3.103 -6.002 1.185 1.00 94.62 96 VAL A C 1
ATOM 769 O O . VAL A 1 96 ? -2.777 -5.997 2.371 1.00 94.62 96 VAL A O 1
ATOM 772 N N . ILE A 1 97 ? -4.081 -5.240 0.709 1.00 95.75 97 ILE A N 1
ATOM 773 C CA . ILE A 1 97 ? -4.899 -4.360 1.539 1.00 95.75 97 ILE A CA 1
ATOM 774 C C . ILE A 1 97 ? -6.379 -4.684 1.358 1.00 95.75 97 ILE A C 1
ATOM 776 O O . ILE A 1 97 ? -6.799 -5.256 0.355 1.00 95.75 97 ILE A O 1
ATOM 780 N N . LYS A 1 98 ? -7.181 -4.296 2.346 1.00 94.56 98 LYS A N 1
ATOM 781 C CA . LYS A 1 98 ? -8.642 -4.308 2.263 1.00 94.56 98 LYS A CA 1
ATOM 782 C C . LYS A 1 98 ? -9.144 -2.887 2.118 1.00 94.56 98 LYS A C 1
ATOM 784 O O . LYS A 1 98 ? -8.664 -2.000 2.822 1.00 94.56 98 LYS A O 1
ATOM 789 N N . VAL A 1 99 ? -10.164 -2.708 1.291 1.00 93.75 99 VAL A N 1
ATOM 790 C CA . VAL A 1 99 ? -10.840 -1.428 1.090 1.00 93.75 99 VAL A CA 1
ATOM 791 C C . VAL A 1 99 ? -12.294 -1.540 1.541 1.00 93.75 99 VAL A C 1
ATOM 793 O O . VAL A 1 99 ? -12.950 -2.561 1.341 1.00 93.75 99 VAL A O 1
ATOM 796 N N . LYS A 1 100 ? -12.795 -0.486 2.183 1.00 91.00 100 LYS A N 1
ATOM 797 C CA . LYS A 1 100 ? -14.204 -0.292 2.530 1.00 91.00 100 LYS A CA 1
ATOM 798 C C . LYS A 1 100 ? -14.680 1.065 2.015 1.00 91.00 100 LYS A C 1
ATOM 800 O O . LYS A 1 100 ? -13.922 2.041 2.038 1.00 91.00 100 LYS A O 1
ATOM 805 N N . CYS A 1 101 ? -15.926 1.093 1.557 1.00 76.06 101 CYS A N 1
ATOM 806 C CA . CYS A 1 101 ? -16.644 2.312 1.196 1.00 76.06 101 CYS A CA 1
ATOM 807 C C . CYS A 1 101 ? -17.254 2.968 2.436 1.00 76.06 101 CYS A C 1
ATOM 809 O O . CYS A 1 101 ? -17.676 2.219 3.347 1.00 76.06 101 CYS A O 1
#

Mean predicted aligned error: 3.81 Å

pLDDT: mean 92.41, std 5.44, range [76.06, 97.81]